Protein AF-A0A3M3KWX8-F1 (afdb_monomer)

Mean predicted aligned error: 7.4 Å

Organism: Pseudomonas cannabina (NCBI:txid86840)

Foldseek 3Di:
DVLLVVLVVQQVVLPPPPCNVVSVVVSVVSNVVVVVVVDDDPDCPPDQCLVVLLVVQLVVQLVCLVPPVPDDPVVSNVVSVVVSVVRSRVCCVPPVVVVVVVVVVVVVVVVVPDDD

Radius of gyration: 20.76 Å; Cα contacts (8 Å, |Δi|>4): 81; chains: 1; bounding box: 44×37×61 Å

Structure (mmCIF, N/CA/C/O backbone):
data_AF-A0A3M3KWX8-F1
#
_entry.id   AF-A0A3M3KWX8-F1
#
loop_
_atom_site.group_PDB
_atom_site.id
_atom_site.type_symbol
_atom_site.label_atom_id
_atom_site.label_alt_id
_atom_site.label_comp_id
_atom_site.label_asym_id
_atom_site.label_entity_id
_atom_site.label_seq_id
_atom_site.pdbx_PDB_ins_code
_atom_site.Cartn_x
_atom_site.Cartn_y
_atom_site.Cartn_z
_atom_site.occupancy
_atom_site.B_iso_or_equiv
_atom_site.auth_seq_id
_atom_site.auth_comp_id
_atom_site.auth_asym_id
_atom_site.auth_atom_id
_atom_site.pdbx_PDB_model_num
ATOM 1 N N . MET A 1 1 ? 11.909 19.143 4.201 1.00 83.62 1 MET A N 1
ATOM 2 C CA . MET A 1 1 ? 12.439 19.752 2.955 1.00 83.62 1 MET A CA 1
ATOM 3 C C . MET A 1 1 ? 13.893 19.368 2.687 1.00 83.62 1 MET A C 1
ATOM 5 O O . MET A 1 1 ? 14.129 18.788 1.639 1.00 83.62 1 MET A O 1
ATOM 9 N N . LEU A 1 2 ? 14.840 19.576 3.618 1.00 91.38 2 LEU A N 1
ATOM 10 C CA . LEU A 1 2 ? 16.248 19.149 3.458 1.00 91.38 2 LEU A CA 1
ATOM 11 C C . LEU A 1 2 ? 16.400 17.658 3.100 1.00 91.38 2 LEU A C 1
ATOM 13 O O . LEU A 1 2 ? 17.046 17.327 2.115 1.00 91.38 2 LEU A O 1
ATOM 17 N N . VAL A 1 3 ? 15.727 16.773 3.842 1.00 90.31 3 VAL A N 1
ATOM 18 C CA . VAL A 1 3 ? 15.717 15.320 3.573 1.00 90.31 3 VAL A CA 1
ATOM 19 C C . VAL A 1 3 ? 15.166 14.999 2.179 1.00 90.31 3 VAL A C 1
ATOM 21 O O . VAL A 1 3 ? 15.666 14.101 1.516 1.00 90.31 3 VAL A O 1
ATOM 24 N N . GLY A 1 4 ? 14.191 15.777 1.697 1.00 91.75 4 GLY A N 1
ATOM 25 C CA . GLY A 1 4 ? 13.643 15.628 0.347 1.00 91.75 4 GLY A CA 1
ATOM 26 C C . GLY A 1 4 ? 14.678 15.972 -0.723 1.00 91.75 4 GLY A C 1
ATOM 27 O O . GLY A 1 4 ? 14.892 15.192 -1.645 1.00 91.75 4 GLY A O 1
ATOM 28 N N . MET A 1 5 ? 15.390 17.089 -0.557 1.00 93.31 5 MET A N 1
ATOM 29 C CA . MET A 1 5 ? 16.474 17.480 -1.468 1.00 93.31 5 MET A CA 1
ATOM 30 C C . MET A 1 5 ? 17.615 16.455 -1.473 1.00 93.31 5 MET A C 1
ATOM 32 O O . MET A 1 5 ? 18.092 16.086 -2.541 1.00 93.31 5 MET A O 1
ATOM 36 N N . LEU A 1 6 ? 18.000 15.938 -0.301 1.00 95.00 6 LEU A N 1
ATOM 37 C CA . LEU A 1 6 ? 19.007 14.878 -0.181 1.00 95.00 6 LEU A CA 1
ATOM 38 C C . LEU A 1 6 ? 18.550 13.573 -0.839 1.00 95.00 6 LEU A C 1
ATOM 40 O O . LEU A 1 6 ? 19.335 12.930 -1.528 1.00 95.00 6 LEU A O 1
ATOM 44 N N . SER A 1 7 ? 17.279 13.201 -0.675 1.00 94.38 7 SER A N 1
ATOM 45 C CA . SER A 1 7 ? 16.719 12.010 -1.315 1.00 94.38 7 SER A CA 1
ATOM 46 C C . SER A 1 7 ? 16.698 12.126 -2.842 1.00 94.38 7 SER A C 1
ATOM 48 O O . SER A 1 7 ? 17.067 11.179 -3.530 1.00 94.38 7 SER A O 1
ATOM 50 N N . LEU A 1 8 ? 16.365 13.306 -3.380 1.00 95.44 8 LEU A N 1
ATOM 51 C CA . LEU A 1 8 ? 16.390 13.569 -4.818 1.00 95.44 8 LEU A CA 1
ATOM 52 C C . LEU A 1 8 ? 17.822 13.563 -5.365 1.00 95.44 8 LEU A C 1
ATOM 54 O O . LEU A 1 8 ? 18.080 12.949 -6.396 1.00 95.44 8 LEU A O 1
ATOM 58 N N . ALA A 1 9 ? 18.760 14.191 -4.651 1.00 95.25 9 ALA A N 1
ATOM 59 C CA . ALA A 1 9 ? 20.176 14.163 -5.000 1.00 95.25 9 ALA A CA 1
ATOM 60 C C . ALA A 1 9 ? 20.731 12.731 -5.007 1.00 95.25 9 ALA A C 1
ATOM 62 O O . ALA A 1 9 ? 21.461 12.376 -5.925 1.00 95.25 9 ALA A O 1
ATOM 63 N N . LEU A 1 10 ? 20.340 11.892 -4.040 1.00 95.06 10 LEU A N 1
ATOM 64 C CA . LEU A 1 10 ? 20.734 10.483 -3.981 1.00 95.06 10 LEU A CA 1
ATOM 65 C C . LEU A 1 10 ? 20.220 9.691 -5.192 1.00 95.06 10 LEU A C 1
ATOM 67 O O . LEU A 1 10 ? 20.983 8.932 -5.785 1.00 95.06 10 LEU A O 1
ATOM 71 N N . ILE A 1 11 ? 18.958 9.896 -5.592 1.00 96.25 11 ILE A N 1
ATOM 72 C CA . ILE A 1 11 ? 18.388 9.259 -6.790 1.00 96.25 11 ILE A CA 1
ATOM 73 C C . ILE A 1 11 ? 19.186 9.677 -8.027 1.00 96.25 11 ILE A C 1
ATOM 75 O O . ILE A 1 11 ? 19.668 8.814 -8.757 1.00 96.25 11 ILE A O 1
ATOM 79 N N . LEU A 1 12 ? 19.366 10.984 -8.237 1.00 96.69 12 LEU A N 1
ATOM 80 C CA . LEU A 1 12 ? 20.042 11.517 -9.421 1.00 96.69 12 LEU A CA 1
ATOM 81 C C . LEU A 1 12 ? 21.517 11.102 -9.488 1.00 96.69 12 LEU A C 1
ATOM 83 O O . LEU A 1 12 ? 21.983 10.703 -10.549 1.00 96.69 12 LEU A O 1
ATOM 87 N N . ALA A 1 13 ? 22.233 11.136 -8.362 1.00 95.19 13 ALA A N 1
ATOM 88 C CA . ALA A 1 13 ? 23.634 10.727 -8.285 1.00 95.19 13 ALA A CA 1
ATOM 89 C C . ALA A 1 13 ? 23.830 9.215 -8.479 1.00 95.19 13 ALA A C 1
ATOM 91 O O . ALA A 1 13 ? 24.911 8.785 -8.866 1.00 95.19 13 ALA A O 1
ATOM 92 N N . SER A 1 14 ? 22.799 8.404 -8.219 1.00 96.19 14 SER A N 1
ATOM 93 C CA . SER A 1 14 ? 22.864 6.955 -8.430 1.00 96.19 14 SER A CA 1
ATOM 94 C C . SER A 1 14 ? 22.694 6.532 -9.894 1.00 96.19 14 SER A C 1
ATOM 96 O O . SER A 1 14 ? 23.022 5.394 -10.239 1.00 96.19 14 SER A O 1
ATOM 98 N N . LEU A 1 15 ? 22.198 7.421 -10.763 1.00 94.94 15 LEU A N 1
ATOM 99 C CA . LEU A 1 15 ? 21.976 7.119 -12.177 1.00 94.94 15 LEU A CA 1
ATOM 100 C C . LEU A 1 15 ? 23.302 6.792 -12.877 1.00 94.94 15 LEU A C 1
ATOM 102 O O . LEU A 1 15 ? 24.286 7.511 -12.740 1.00 94.94 15 LEU A O 1
ATOM 106 N N . GLY A 1 16 ? 23.321 5.697 -13.639 1.00 93.19 16 GLY A N 1
ATOM 107 C CA . GLY A 1 16 ? 24.521 5.228 -14.343 1.00 93.19 16 GLY A CA 1
AT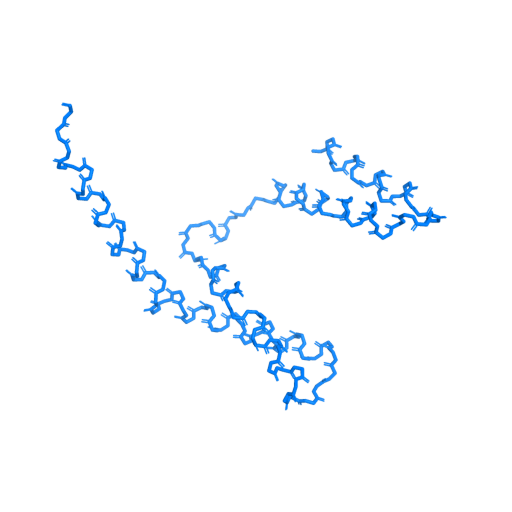OM 108 C C . GLY A 1 16 ? 25.520 4.456 -13.474 1.00 93.19 16 GLY A C 1
ATOM 109 O O . GLY A 1 16 ? 26.566 4.058 -13.976 1.00 93.19 16 GLY A O 1
ATOM 110 N N . THR A 1 17 ? 25.207 4.211 -12.197 1.00 95.06 17 THR A N 1
ATOM 111 C CA . THR A 1 17 ? 26.018 3.364 -11.309 1.00 95.06 17 THR A CA 1
ATOM 112 C C . THR A 1 17 ? 25.452 1.944 -11.220 1.00 95.06 17 THR A C 1
ATOM 114 O O . THR A 1 17 ? 24.247 1.736 -11.363 1.00 95.06 17 THR A O 1
ATOM 117 N N . GLU A 1 18 ? 26.295 0.959 -10.901 1.00 95.19 18 GLU A N 1
ATOM 118 C CA . GLU A 1 18 ? 25.856 -0.426 -10.634 1.00 95.19 18 GLU A CA 1
ATOM 119 C C . GLU A 1 18 ? 24.920 -0.521 -9.414 1.00 95.19 18 GLU A C 1
ATOM 121 O O . GLU A 1 18 ? 24.092 -1.424 -9.307 1.00 95.19 18 GLU A O 1
ATOM 126 N N . TRP A 1 19 ? 25.000 0.460 -8.512 1.00 94.25 19 TRP A N 1
ATOM 127 C CA . TRP A 1 19 ? 24.221 0.531 -7.275 1.00 94.25 19 TRP A CA 1
ATOM 128 C C . TRP A 1 19 ? 22.877 1.244 -7.428 1.00 94.25 19 TRP A C 1
ATOM 130 O O . TRP A 1 19 ? 22.186 1.453 -6.426 1.00 94.25 19 TRP A O 1
ATOM 140 N N . VAL A 1 20 ? 22.481 1.605 -8.656 1.00 94.69 20 VAL A N 1
ATOM 141 C CA . VAL A 1 20 ? 21.269 2.393 -8.918 1.00 94.69 20 VAL A CA 1
ATOM 142 C C . VAL A 1 20 ? 20.032 1.778 -8.269 1.00 94.69 20 VAL A C 1
ATOM 144 O O . VAL A 1 20 ? 19.272 2.489 -7.625 1.00 94.69 20 VAL A O 1
ATOM 147 N N . MET A 1 21 ? 19.859 0.453 -8.333 1.00 94.44 21 MET A N 1
ATOM 148 C CA . MET A 1 21 ? 18.691 -0.206 -7.738 1.00 94.44 21 MET A CA 1
ATOM 149 C C . MET A 1 21 ? 18.614 0.001 -6.226 1.00 94.44 21 MET A C 1
ATOM 151 O O . MET A 1 21 ? 17.534 0.252 -5.699 1.00 94.44 21 MET A O 1
ATOM 155 N N . VAL A 1 22 ? 19.742 -0.075 -5.522 1.00 95.00 22 VAL A N 1
ATOM 156 C CA . VAL A 1 22 ? 19.780 0.061 -4.061 1.00 95.00 22 VAL A CA 1
ATOM 157 C C . VAL A 1 22 ? 19.621 1.527 -3.666 1.00 95.00 22 VAL A C 1
ATOM 159 O O . VAL A 1 22 ? 18.726 1.872 -2.893 1.00 95.00 22 VAL A O 1
ATOM 162 N N . LEU A 1 23 ? 20.453 2.404 -4.229 1.00 94.88 23 LEU A N 1
ATOM 163 C CA . LEU A 1 23 ? 20.504 3.817 -3.851 1.00 94.88 23 LEU A CA 1
ATOM 164 C C . LEU A 1 23 ? 19.243 4.573 -4.280 1.00 94.88 23 LEU A C 1
ATOM 166 O O . LEU A 1 23 ? 18.699 5.342 -3.484 1.00 94.88 23 LEU A O 1
ATOM 170 N N . ALA A 1 24 ? 18.724 4.309 -5.483 1.00 94.25 24 ALA A N 1
ATOM 171 C CA . ALA A 1 24 ? 17.468 4.901 -5.925 1.00 94.25 24 ALA A CA 1
ATOM 172 C C . ALA A 1 24 ? 16.287 4.388 -5.094 1.00 94.25 24 ALA A C 1
ATOM 174 O O . ALA A 1 24 ? 15.423 5.186 -4.753 1.00 94.25 24 ALA A O 1
ATOM 175 N N . SER A 1 25 ? 16.253 3.111 -4.688 1.00 94.06 25 SER A N 1
ATOM 176 C CA . SER A 1 25 ? 15.172 2.597 -3.826 1.00 94.06 25 SER A CA 1
ATOM 177 C C . SER A 1 25 ? 15.159 3.263 -2.449 1.00 94.06 25 SER A C 1
ATOM 179 O O . SER A 1 25 ? 14.095 3.647 -1.955 1.00 94.06 25 SER A O 1
ATOM 181 N N . VAL A 1 26 ? 16.334 3.460 -1.840 1.00 95.81 26 VAL A N 1
ATOM 182 C CA . VAL A 1 26 ? 16.461 4.200 -0.573 1.00 95.81 26 VAL A CA 1
ATOM 183 C C . VAL A 1 26 ? 16.030 5.655 -0.763 1.00 95.81 26 VAL A C 1
ATOM 185 O O . VAL A 1 26 ? 15.226 6.169 0.015 1.00 95.81 26 VAL A O 1
ATOM 188 N N . GLY A 1 27 ? 16.510 6.305 -1.826 1.00 95.62 27 GLY A N 1
ATOM 189 C CA . GLY A 1 27 ? 16.144 7.678 -2.163 1.00 95.62 27 GLY A CA 1
ATOM 190 C C . GLY A 1 27 ? 14.641 7.848 -2.385 1.00 95.62 27 GLY A C 1
ATOM 191 O O . GLY A 1 27 ? 14.030 8.724 -1.782 1.00 95.62 27 GLY A O 1
ATOM 192 N N . VAL A 1 28 ? 14.012 6.970 -3.168 1.00 95.62 28 VAL A N 1
ATOM 193 C CA . VAL A 1 28 ? 12.562 6.980 -3.414 1.00 95.62 28 VAL A CA 1
ATOM 194 C C . VAL A 1 28 ? 11.788 6.765 -2.117 1.00 95.62 28 VAL A C 1
ATOM 196 O O . VAL A 1 28 ? 10.834 7.493 -1.863 1.00 95.62 28 VAL A O 1
ATOM 199 N N . SER A 1 29 ? 12.218 5.841 -1.256 1.00 94.56 29 SER A N 1
ATOM 200 C CA . SER A 1 29 ? 11.567 5.601 0.041 1.00 94.56 29 SER A CA 1
ATOM 201 C C . SER A 1 29 ? 11.568 6.858 0.918 1.00 94.56 29 SER A C 1
ATOM 203 O O . SER A 1 29 ? 10.530 7.254 1.451 1.00 94.56 29 SER A O 1
ATOM 205 N N . LEU A 1 30 ? 12.716 7.536 1.024 1.00 94.88 30 LEU A N 1
ATOM 206 C CA . LEU A 1 30 ? 12.839 8.790 1.775 1.00 94.88 30 LEU A CA 1
ATOM 207 C C . LEU A 1 30 ? 12.027 9.921 1.139 1.00 94.88 30 LEU A C 1
ATOM 209 O O . LEU A 1 30 ? 11.377 10.687 1.853 1.00 94.88 30 LEU A O 1
ATOM 213 N N . LEU A 1 31 ? 12.029 10.010 -0.191 1.00 95.06 31 LEU A N 1
ATOM 214 C CA . LEU A 1 31 ? 11.260 11.009 -0.921 1.00 95.06 31 LEU A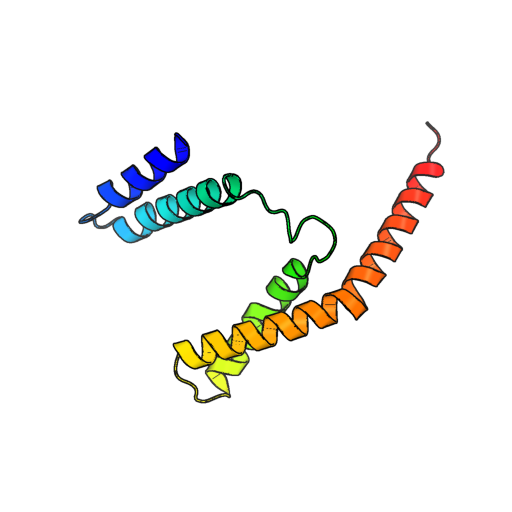 CA 1
ATOM 215 C C . LEU A 1 31 ? 9.761 10.833 -0.665 1.00 95.06 31 LEU A C 1
ATOM 217 O O . LEU A 1 31 ? 9.085 11.806 -0.340 1.00 95.06 31 LEU A O 1
ATOM 221 N N . VAL A 1 32 ? 9.254 9.598 -0.732 1.00 93.75 32 VAL A N 1
ATOM 222 C CA . VAL A 1 32 ? 7.851 9.266 -0.443 1.00 93.75 32 VAL A CA 1
ATOM 223 C C . VAL A 1 32 ? 7.475 9.651 0.990 1.00 93.75 32 VAL A C 1
ATOM 225 O O . VAL A 1 32 ? 6.427 10.261 1.189 1.00 93.75 32 VAL A O 1
ATOM 228 N N . LEU A 1 33 ? 8.331 9.384 1.983 1.00 91.25 33 LEU A N 1
ATOM 229 C CA . LEU A 1 33 ? 8.092 9.803 3.372 1.00 91.25 33 LEU A CA 1
ATOM 230 C C . LEU A 1 33 ? 8.032 11.330 3.522 1.00 91.25 33 LEU A C 1
ATOM 232 O O . LEU A 1 33 ? 7.162 11.866 4.213 1.00 91.25 33 LEU A O 1
ATOM 236 N N . VAL A 1 34 ? 8.936 12.056 2.859 1.00 92.56 34 VAL A N 1
ATOM 237 C CA . VAL A 1 34 ? 8.937 13.525 2.892 1.00 92.56 34 VAL A CA 1
ATOM 238 C C . VAL A 1 34 ? 7.691 14.078 2.210 1.00 92.56 34 VAL A C 1
ATOM 240 O O . VAL A 1 34 ? 7.043 14.953 2.773 1.00 92.56 34 VAL A O 1
ATOM 243 N N . VAL A 1 35 ? 7.310 13.550 1.047 1.00 90.69 35 VAL A N 1
ATOM 244 C CA . VAL A 1 35 ? 6.058 13.926 0.378 1.00 90.69 35 VAL A CA 1
ATOM 245 C C . VAL A 1 35 ? 4.865 13.643 1.291 1.00 90.69 35 VAL A C 1
ATOM 247 O O . VAL A 1 35 ? 4.041 14.527 1.496 1.00 90.69 35 VAL A O 1
ATOM 250 N N . GLY A 1 36 ? 4.815 12.470 1.922 1.00 86.88 36 GLY A N 1
ATOM 251 C CA . GLY A 1 36 ? 3.748 12.090 2.847 1.00 86.88 36 GLY A CA 1
ATOM 252 C C . GLY A 1 36 ? 3.595 13.042 4.037 1.00 86.88 36 GLY A C 1
ATOM 253 O O . GLY A 1 36 ? 2.476 13.384 4.400 1.00 86.88 36 GLY A O 1
ATOM 254 N N . THR A 1 37 ? 4.697 13.535 4.608 1.00 86.06 37 THR A N 1
ATOM 255 C CA . THR A 1 37 ? 4.650 14.500 5.731 1.00 86.06 37 THR A CA 1
ATOM 256 C C . THR A 1 37 ? 4.284 15.924 5.311 1.00 86.06 37 THR A C 1
ATOM 258 O O . THR A 1 37 ? 3.862 16.718 6.151 1.00 86.06 37 THR A O 1
ATOM 261 N N . LEU A 1 38 ? 4.415 16.258 4.024 1.00 87.00 38 LEU A N 1
ATOM 262 C CA . LEU A 1 38 ? 3.944 17.527 3.463 1.00 87.00 38 LEU A CA 1
ATOM 263 C C . LEU A 1 38 ? 2.437 17.507 3.168 1.00 87.00 38 LEU A C 1
ATOM 265 O O . LEU A 1 38 ? 1.807 18.566 3.121 1.00 87.00 38 LEU A O 1
ATOM 269 N N . LEU A 1 39 ? 1.850 16.323 2.979 1.00 82.31 39 LEU A N 1
ATOM 270 C CA . LEU A 1 39 ? 0.418 16.169 2.760 1.00 82.31 39 LEU A CA 1
ATOM 271 C C . LEU A 1 39 ? -0.326 16.279 4.095 1.00 82.31 39 LEU A C 1
ATOM 273 O O . LEU A 1 39 ? -0.175 15.464 5.002 1.00 82.31 39 LEU A O 1
ATOM 277 N N . ASN A 1 40 ? -1.168 17.304 4.218 1.00 72.94 40 ASN A N 1
ATOM 278 C CA . ASN A 1 40 ? -2.049 17.445 5.369 1.00 72.94 40 ASN A CA 1
ATOM 279 C C . ASN A 1 40 ? -3.305 16.599 5.151 1.00 72.94 40 ASN A C 1
ATOM 281 O O . ASN A 1 40 ? -4.250 17.036 4.491 1.00 72.94 40 ASN A O 1
ATOM 285 N N . ASP A 1 41 ? -3.316 15.390 5.704 1.00 68.81 41 ASP A N 1
ATOM 286 C CA . ASP A 1 41 ? -4.454 14.492 5.560 1.00 68.81 41 ASP A CA 1
ATOM 287 C C . ASP A 1 41 ? -5.632 14.946 6.436 1.00 68.81 41 ASP A C 1
ATOM 289 O O . ASP A 1 41 ? -5.659 14.776 7.661 1.00 68.81 41 ASP A O 1
ATOM 293 N N . ARG A 1 42 ? -6.605 15.595 5.790 1.00 62.31 42 ARG A N 1
ATOM 294 C CA . ARG A 1 42 ? -7.851 16.061 6.415 1.00 62.31 42 ARG A CA 1
ATOM 295 C C . ARG A 1 42 ? -8.994 15.054 6.289 1.00 62.31 42 ARG A C 1
ATOM 297 O O . ARG A 1 42 ? -9.998 15.225 6.973 1.00 62.31 42 ARG A O 1
ATOM 304 N N . ILE A 1 43 ? -8.861 14.045 5.426 1.00 58.50 43 ILE A N 1
ATOM 305 C CA . ILE A 1 43 ? -9.967 13.165 5.021 1.00 58.50 43 ILE A CA 1
ATOM 306 C C . ILE A 1 43 ? -9.928 11.858 5.816 1.00 58.50 43 ILE A C 1
ATOM 308 O O . ILE A 1 43 ? -10.959 11.412 6.314 1.00 58.50 43 ILE A O 1
ATOM 312 N N . ILE A 1 44 ? -8.743 11.268 5.992 1.00 60.19 44 ILE A N 1
ATOM 313 C CA . ILE A 1 44 ? -8.586 9.940 6.611 1.00 60.19 44 ILE A CA 1
ATOM 314 C C . ILE A 1 44 ? -8.400 10.036 8.132 1.00 60.19 44 ILE A C 1
ATOM 316 O O . ILE A 1 44 ? -8.547 9.046 8.850 1.00 60.19 44 ILE A O 1
ATOM 320 N N . LYS A 1 45 ? -8.150 11.239 8.667 1.00 58.94 45 LYS A N 1
ATOM 321 C CA . LYS A 1 45 ? -7.861 11.452 10.090 1.00 58.94 45 LYS A CA 1
ATOM 322 C C . LYS A 1 45 ? -8.949 10.854 11.006 1.00 58.94 45 LYS A C 1
ATOM 324 O O . LYS A 1 45 ? -10.016 11.425 11.227 1.00 58.94 45 LYS A O 1
ATOM 329 N N . SER A 1 46 ? -8.612 9.702 11.590 1.00 58.84 46 SER A N 1
ATOM 330 C CA . SER A 1 46 ? -9.218 9.038 12.754 1.00 58.84 46 SER A CA 1
ATOM 331 C C . SER A 1 46 ? -10.605 8.385 12.622 1.00 58.84 46 SER A C 1
ATOM 333 O O . SER A 1 46 ? -11.016 7.719 13.574 1.00 58.84 46 SER A O 1
ATOM 335 N N . ARG A 1 47 ? -11.363 8.545 11.528 1.00 61.62 47 ARG A N 1
ATOM 336 C CA . ARG A 1 47 ? -12.740 7.990 11.459 1.00 61.62 47 ARG A CA 1
ATOM 337 C C . ARG A 1 47 ? -12.870 6.702 10.646 1.00 61.62 47 ARG A C 1
ATOM 339 O O . ARG A 1 47 ? -13.837 5.964 10.854 1.00 61.62 47 ARG A O 1
ATOM 346 N N . PHE A 1 48 ? -11.935 6.450 9.737 1.00 69.56 48 PHE A N 1
ATOM 347 C CA . PHE A 1 48 ? -12.041 5.374 8.760 1.00 69.56 48 PHE A CA 1
ATOM 348 C C . PHE A 1 48 ? -10.676 4.740 8.509 1.00 69.56 48 PHE A C 1
ATOM 350 O O . PHE A 1 48 ? -9.958 5.130 7.592 1.00 69.56 48 PHE A O 1
ATOM 357 N N . ASP A 1 49 ? -10.303 3.797 9.369 1.00 82.88 49 ASP A N 1
ATOM 358 C CA . ASP A 1 49 ? -8.991 3.161 9.315 1.00 82.88 49 ASP A CA 1
ATOM 359 C C . ASP A 1 49 ? -9.080 1.787 8.645 1.00 82.88 49 ASP A C 1
ATOM 361 O O . ASP A 1 49 ? -9.011 0.749 9.288 1.00 82.88 49 ASP A O 1
ATOM 365 N N . ILE A 1 50 ? -9.258 1.782 7.322 1.00 90.00 50 ILE A N 1
ATOM 366 C CA . ILE A 1 50 ? -9.227 0.542 6.528 1.00 90.00 50 ILE A CA 1
ATOM 367 C C . ILE A 1 50 ? -7.799 0.053 6.257 1.00 90.00 50 ILE A C 1
ATOM 369 O O . ILE A 1 50 ? -7.619 -0.934 5.546 1.00 90.00 50 ILE A O 1
ATOM 373 N N . SER A 1 51 ? -6.771 0.743 6.766 1.00 88.81 51 SER A N 1
ATOM 374 C CA . SER A 1 51 ? -5.372 0.434 6.449 1.00 88.81 51 SER A CA 1
ATOM 375 C C . SER A 1 51 ? -4.985 -0.974 6.904 1.00 88.81 51 SER A C 1
ATOM 377 O O . SER A 1 51 ? -4.275 -1.683 6.187 1.00 88.81 51 SER A O 1
ATOM 379 N N . TYR A 1 52 ? -5.528 -1.412 8.042 1.00 90.31 52 TYR A N 1
ATOM 380 C CA . TYR A 1 52 ? -5.325 -2.758 8.559 1.00 90.31 52 TYR A CA 1
ATOM 381 C C . TYR A 1 52 ? -5.930 -3.819 7.632 1.00 90.31 52 TYR A C 1
ATOM 383 O O . TYR A 1 52 ? -5.233 -4.749 7.222 1.00 90.31 52 TYR A O 1
ATOM 391 N N . GLY A 1 53 ? -7.188 -3.648 7.218 1.00 93.94 53 GLY A N 1
ATOM 392 C CA . GLY A 1 53 ? -7.817 -4.528 6.234 1.00 93.94 53 GLY A CA 1
ATOM 393 C C . GLY A 1 53 ? -7.066 -4.551 4.897 1.00 93.94 53 GLY A C 1
ATOM 394 O O . GLY A 1 53 ? -6.839 -5.621 4.337 1.00 93.94 53 GLY A O 1
ATOM 395 N N . MET A 1 54 ? -6.613 -3.392 4.405 1.00 95.00 54 MET A N 1
ATOM 396 C CA . MET A 1 54 ? -5.815 -3.307 3.174 1.00 95.00 54 MET A CA 1
ATOM 397 C C . MET A 1 54 ? -4.532 -4.138 3.294 1.00 95.00 54 MET A C 1
ATOM 399 O O . MET A 1 54 ? -4.222 -4.910 2.390 1.00 95.00 54 MET A O 1
ATOM 403 N N . TYR A 1 55 ? -3.817 -4.027 4.419 1.00 93.44 55 TYR A N 1
ATOM 404 C CA . 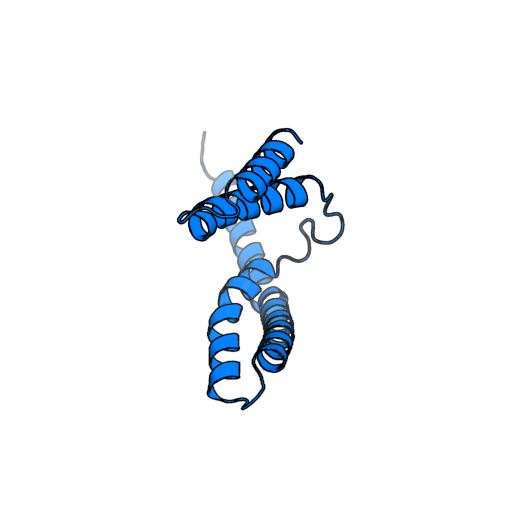TYR A 1 55 ? -2.616 -4.817 4.697 1.00 93.44 55 TYR A CA 1
ATOM 405 C C . TYR A 1 55 ? -2.901 -6.326 4.696 1.00 93.44 55 TYR A C 1
ATOM 407 O O . TYR A 1 55 ? -2.145 -7.097 4.106 1.00 93.44 55 TYR A O 1
ATOM 415 N N . LEU A 1 56 ? -4.009 -6.742 5.312 1.00 95.56 56 LEU A N 1
ATOM 416 C CA . LEU A 1 56 ? -4.357 -8.152 5.463 1.00 95.56 56 LEU A CA 1
ATOM 417 C C . LEU A 1 56 ? -4.798 -8.797 4.138 1.00 95.56 56 LEU A C 1
ATOM 419 O O . LEU A 1 56 ? -4.416 -9.930 3.845 1.00 95.56 56 LEU A O 1
ATOM 423 N N . TYR A 1 57 ? -5.577 -8.081 3.321 1.00 97.38 57 TYR A N 1
ATOM 424 C CA . TYR A 1 57 ? -6.164 -8.638 2.098 1.00 97.38 57 TYR A CA 1
ATOM 425 C C . TYR A 1 57 ? -5.340 -8.397 0.826 1.00 97.38 57 TYR A C 1
ATOM 427 O O . TYR A 1 57 ? -5.523 -9.140 -0.137 1.00 97.38 57 TYR A O 1
ATOM 435 N N . ALA A 1 58 ? -4.428 -7.417 0.788 1.00 97.00 58 ALA A N 1
ATOM 436 C CA . ALA A 1 58 ? -3.718 -7.049 -0.443 1.00 97.00 58 ALA A CA 1
ATOM 437 C C . ALA A 1 58 ? -2.983 -8.224 -1.105 1.00 97.00 58 ALA A C 1
ATOM 439 O O . ALA A 1 58 ? -3.193 -8.501 -2.286 1.00 97.00 58 ALA A O 1
ATOM 440 N N . PHE A 1 59 ? -2.147 -8.937 -0.346 1.00 96.62 59 PHE A N 1
ATOM 441 C CA . PHE A 1 59 ? -1.377 -10.062 -0.875 1.00 96.62 59 PHE A CA 1
ATOM 442 C C . PHE A 1 59 ? -2.255 -11.234 -1.350 1.00 96.62 59 PHE A C 1
ATOM 444 O O . PHE A 1 59 ? -2.127 -11.615 -2.515 1.00 96.62 59 PHE A O 1
ATOM 451 N N . PRO A 1 60 ? -3.158 -11.809 -0.526 1.00 97.38 60 PRO A N 1
ATOM 452 C CA . PRO A 1 60 ? -3.955 -12.954 -0.962 1.00 97.38 60 PRO A CA 1
ATOM 453 C C . PRO A 1 60 ? -4.882 -12.614 -2.133 1.00 97.38 60 PRO A C 1
ATOM 455 O O . PRO A 1 60 ? -5.005 -13.418 -3.053 1.00 97.38 60 PRO A O 1
ATOM 458 N N . VAL A 1 61 ? -5.486 -11.420 -2.160 1.00 97.75 61 VAL A N 1
ATOM 459 C CA . VAL A 1 61 ? -6.334 -11.002 -3.288 1.00 97.75 61 VAL A CA 1
ATOM 460 C C . VAL A 1 61 ? -5.515 -10.879 -4.569 1.00 97.75 61 VAL A C 1
ATOM 462 O O . VAL A 1 61 ? -5.928 -11.410 -5.599 1.00 97.75 61 VAL A O 1
ATOM 465 N N . GLN A 1 62 ? -4.337 -10.248 -4.513 1.00 97.56 62 GLN A N 1
ATOM 466 C CA . GLN A 1 62 ? -3.471 -10.132 -5.686 1.00 97.56 62 GLN A CA 1
ATOM 467 C C . GLN A 1 62 ? -3.020 -11.510 -6.192 1.00 97.56 62 GLN A C 1
ATOM 469 O O . GLN A 1 62 ? -3.008 -11.740 -7.400 1.00 97.56 62 GLN A O 1
ATOM 474 N N . GLN A 1 63 ? -2.695 -12.447 -5.295 1.00 96.62 63 GLN A N 1
ATOM 475 C CA . GLN A 1 63 ? -2.353 -13.821 -5.678 1.00 96.62 63 GLN A CA 1
ATOM 476 C C . GLN A 1 63 ? -3.524 -14.526 -6.367 1.00 96.62 63 GLN A C 1
ATOM 478 O O . GLN A 1 63 ? -3.334 -15.141 -7.414 1.00 96.62 63 GLN A O 1
ATOM 483 N N . LEU A 1 64 ? -4.743 -14.400 -5.838 1.00 97.00 64 LEU A N 1
ATOM 484 C CA . LEU A 1 64 ? -5.934 -14.961 -6.479 1.00 97.00 64 LEU A CA 1
ATOM 485 C C . LEU A 1 64 ? -6.172 -14.349 -7.863 1.00 97.00 64 LEU A C 1
ATOM 487 O O . LEU A 1 64 ? -6.441 -15.080 -8.813 1.00 97.00 64 LEU A O 1
ATOM 491 N N . MET A 1 65 ? -6.015 -13.031 -8.011 1.00 96.31 65 MET A N 1
ATOM 492 C CA . MET A 1 65 ? -6.184 -12.369 -9.306 1.00 96.31 65 MET A CA 1
ATOM 493 C C . MET A 1 65 ? -5.140 -12.832 -10.322 1.00 96.31 65 MET A C 1
ATOM 495 O O . MET A 1 65 ? -5.507 -13.160 -11.447 1.00 96.31 65 MET A O 1
ATOM 499 N N . ILE A 1 66 ? -3.865 -12.928 -9.939 1.00 95.44 66 ILE A N 1
ATOM 500 C CA . ILE A 1 66 ? -2.801 -13.393 -10.842 1.00 95.44 66 ILE A CA 1
ATOM 501 C C . ILE A 1 66 ? -3.034 -14.846 -11.280 1.00 95.44 66 ILE A C 1
ATOM 503 O O . ILE A 1 66 ? -2.831 -15.162 -12.448 1.00 95.44 66 ILE A O 1
ATOM 507 N N . ASN A 1 67 ? -3.478 -15.719 -10.372 1.00 95.88 67 ASN A N 1
ATOM 508 C CA . ASN A 1 67 ? -3.592 -17.150 -10.662 1.00 95.88 67 ASN A CA 1
ATOM 509 C C . ASN A 1 67 ? -4.920 -17.552 -11.324 1.00 95.88 67 ASN A C 1
ATOM 511 O O . ASN A 1 67 ? -4.949 -18.546 -12.044 1.00 95.88 67 ASN A O 1
ATOM 515 N N . LEU A 1 68 ? -6.016 -16.822 -11.083 1.00 95.62 68 LEU A N 1
ATOM 516 C CA . LEU A 1 68 ? -7.363 -17.270 -11.468 1.00 95.62 68 LEU A CA 1
ATOM 517 C C . LEU A 1 68 ? -8.065 -16.375 -12.496 1.00 95.62 68 LEU A C 1
ATOM 519 O O . LEU A 1 68 ? -8.971 -16.849 -13.174 1.00 95.62 68 LEU A O 1
ATOM 523 N N . SER A 1 69 ? -7.699 -15.094 -12.619 1.00 91.75 69 SER A N 1
ATOM 524 C CA . SER A 1 69 ? -8.484 -14.155 -13.441 1.00 91.75 69 SER A CA 1
ATOM 525 C C . SER A 1 69 ? -8.153 -14.190 -14.937 1.00 91.75 69 SER A C 1
ATOM 527 O O . SER A 1 69 ? -8.970 -13.761 -15.748 1.00 91.75 69 SER A O 1
ATOM 529 N N . GLY A 1 70 ? -6.949 -14.639 -15.311 1.00 92.75 70 GLY A N 1
ATOM 530 C CA . GLY A 1 70 ? -6.443 -14.539 -16.687 1.00 92.75 70 GLY A CA 1
ATOM 531 C C . GLY A 1 70 ? -6.238 -13.099 -17.186 1.00 92.75 70 GLY A C 1
ATOM 532 O O . GLY A 1 70 ? -5.984 -12.889 -18.371 1.00 92.75 70 GLY A O 1
ATOM 533 N N . LEU A 1 71 ? -6.359 -12.098 -16.307 1.00 94.56 71 LEU A N 1
ATOM 534 C CA . LEU A 1 71 ? -6.178 -10.691 -16.647 1.00 94.56 71 LEU A CA 1
ATOM 535 C C . LEU A 1 71 ? -4.699 -10.363 -16.884 1.00 94.56 71 LEU A C 1
ATOM 537 O O . LEU A 1 71 ? -3.800 -10.938 -16.268 1.00 94.56 71 LEU A O 1
ATOM 541 N N . SER A 1 72 ? -4.449 -9.362 -17.732 1.00 95.81 72 SER A N 1
ATOM 542 C CA . SER A 1 72 ? -3.117 -8.765 -17.852 1.00 95.81 72 SER A CA 1
ATOM 543 C C . SER A 1 72 ? -2.664 -8.169 -16.514 1.00 95.81 72 SER A C 1
ATOM 545 O O . SER A 1 72 ? -3.483 -7.872 -15.643 1.00 95.81 72 SER A O 1
ATOM 547 N N . PHE A 1 73 ? -1.357 -7.952 -16.348 1.00 93.75 73 PHE A N 1
ATOM 548 C CA . PHE A 1 73 ? -0.779 -7.444 -15.098 1.00 93.75 73 PHE A CA 1
ATOM 549 C C . PHE A 1 73 ? -1.481 -6.181 -14.566 1.00 93.75 73 PHE A C 1
ATOM 551 O O . PHE A 1 73 ? -1.889 -6.133 -13.409 1.00 93.75 73 PHE A O 1
ATOM 558 N N . TYR A 1 74 ? -1.677 -5.167 -15.413 1.00 96.19 74 TYR A N 1
ATOM 559 C CA . TYR A 1 74 ? -2.310 -3.920 -14.978 1.00 96.19 74 TYR A CA 1
ATOM 560 C C . TYR A 1 74 ? -3.801 -4.093 -14.677 1.00 96.19 74 TYR A C 1
ATOM 562 O O . TYR A 1 74 ? -4.307 -3.506 -13.723 1.00 96.19 74 TYR A O 1
ATOM 570 N N . ALA A 1 75 ? -4.504 -4.926 -15.448 1.00 96.25 75 ALA A N 1
ATOM 571 C CA . ALA A 1 75 ? -5.914 -5.204 -15.201 1.00 96.25 75 ALA A CA 1
ATOM 572 C C . ALA A 1 75 ? -6.114 -5.990 -13.893 1.00 96.25 75 ALA A C 1
ATOM 574 O O . ALA A 1 75 ? -6.996 -5.645 -13.108 1.00 96.25 75 ALA A O 1
ATOM 575 N N . SER A 1 76 ? -5.265 -6.984 -13.610 1.00 96.56 76 SER A N 1
ATOM 576 C CA . SER A 1 76 ? 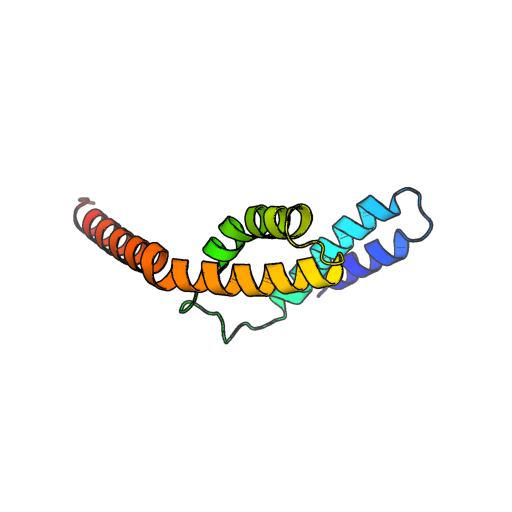-5.309 -7.743 -12.354 1.00 96.56 76 SER A CA 1
ATOM 577 C C . SER A 1 76 ? -4.934 -6.880 -11.148 1.00 96.56 76 SER A C 1
ATOM 579 O O . SER A 1 76 ? -5.560 -7.003 -10.096 1.00 96.56 76 SER A O 1
ATOM 581 N N . MET A 1 77 ? -3.976 -5.961 -11.297 1.00 96.12 77 MET A N 1
ATOM 582 C CA . MET A 1 77 ? -3.621 -4.985 -10.265 1.00 96.12 77 MET A CA 1
ATOM 583 C C . MET A 1 77 ? -4.798 -4.058 -9.935 1.00 96.12 77 MET A C 1
ATOM 585 O O . MET A 1 77 ? -5.158 -3.915 -8.768 1.00 96.12 77 MET A O 1
ATOM 589 N N . LEU A 1 78 ? -5.441 -3.461 -10.945 1.00 97.06 78 LEU A N 1
ATOM 590 C CA . LEU A 1 78 ? -6.593 -2.575 -10.735 1.00 97.06 78 LEU A CA 1
ATOM 591 C C . LEU A 1 78 ? -7.786 -3.318 -10.121 1.00 97.06 78 LEU A C 1
ATOM 593 O O . LEU A 1 78 ? -8.411 -2.812 -9.187 1.00 97.06 78 LEU A O 1
ATOM 597 N N . ALA A 1 79 ? -8.067 -4.534 -10.597 1.00 96.75 79 ALA A N 1
ATOM 598 C CA . ALA A 1 79 ? -9.104 -5.386 -10.026 1.00 96.75 79 ALA A CA 1
ATOM 599 C C . ALA A 1 79 ? -8.809 -5.726 -8.556 1.00 96.75 79 ALA A C 1
ATOM 601 O O . ALA A 1 79 ? -9.694 -5.619 -7.708 1.00 96.75 79 ALA A O 1
ATOM 602 N N . SER A 1 80 ? -7.556 -6.057 -8.231 1.00 97.31 80 SER A N 1
ATOM 603 C CA . SER A 1 80 ? -7.140 -6.347 -6.856 1.00 97.31 80 SER A CA 1
ATOM 604 C C . SER A 1 80 ? -7.315 -5.138 -5.950 1.00 97.31 80 SER A C 1
ATOM 606 O O . SER A 1 80 ? -7.890 -5.275 -4.877 1.00 97.31 80 SER A O 1
ATOM 608 N N . VAL A 1 81 ? -6.901 -3.944 -6.385 1.00 97.06 81 VAL A N 1
ATOM 609 C CA . VAL A 1 81 ? -7.095 -2.708 -5.609 1.00 97.06 81 VAL A CA 1
ATOM 610 C C . VAL A 1 81 ? -8.576 -2.492 -5.292 1.00 97.06 81 VAL A C 1
ATOM 612 O O . VAL A 1 81 ? -8.920 -2.245 -4.137 1.00 97.06 81 VAL A O 1
ATOM 615 N N . ALA A 1 82 ? -9.461 -2.645 -6.281 1.00 97.06 82 ALA A N 1
ATOM 616 C CA . ALA A 1 82 ? -10.899 -2.496 -6.072 1.00 97.06 82 ALA A CA 1
ATOM 617 C C . ALA A 1 82 ? -11.448 -3.519 -5.061 1.00 97.06 82 ALA A C 1
ATOM 619 O O . ALA A 1 82 ? -12.148 -3.147 -4.119 1.00 97.06 82 ALA A O 1
ATOM 620 N N . VAL A 1 83 ? -11.090 -4.798 -5.213 1.00 97.62 83 VAL A N 1
ATOM 621 C CA . VAL A 1 83 ? -11.542 -5.874 -4.316 1.00 97.62 83 VAL A CA 1
ATOM 622 C C . VAL A 1 83 ? -11.016 -5.674 -2.892 1.00 97.62 83 VAL A C 1
ATOM 624 O O . VAL A 1 83 ? -11.779 -5.800 -1.936 1.00 97.62 83 VAL A O 1
ATOM 627 N N . VAL A 1 84 ? -9.741 -5.316 -2.731 1.00 97.88 84 VAL A N 1
ATOM 628 C CA . VAL A 1 84 ? -9.121 -5.086 -1.418 1.00 97.88 84 VAL A CA 1
ATOM 629 C C . VAL A 1 84 ? -9.788 -3.912 -0.706 1.00 97.88 84 VAL A C 1
ATOM 631 O O . VAL A 1 84 ? -10.094 -4.042 0.474 1.00 97.88 84 VAL A O 1
ATOM 634 N N . ILE A 1 85 ? -10.092 -2.806 -1.399 1.00 95.75 85 ILE A N 1
ATOM 635 C CA . ILE A 1 85 ? -10.804 -1.664 -0.798 1.00 95.75 85 ILE A CA 1
ATOM 636 C C . ILE A 1 85 ? -12.178 -2.091 -0.272 1.00 95.75 85 ILE A C 1
ATOM 638 O O . ILE A 1 85 ? -12.553 -1.711 0.841 1.00 95.75 85 ILE A O 1
ATOM 642 N N . VAL A 1 86 ? -12.922 -2.899 -1.036 1.00 96.69 86 VAL A N 1
ATOM 643 C CA . VAL A 1 86 ? -14.230 -3.416 -0.607 1.00 96.69 86 VAL A CA 1
ATOM 644 C C . VAL A 1 86 ? -14.074 -4.305 0.626 1.00 96.69 86 VAL A C 1
ATOM 646 O O . VAL A 1 86 ? -14.719 -4.049 1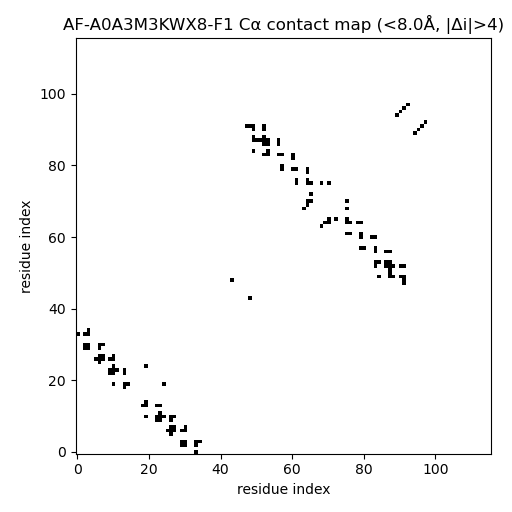.642 1.00 96.69 86 VAL A O 1
ATOM 649 N N . LEU A 1 87 ? -13.186 -5.301 0.586 1.00 97.12 87 LEU A N 1
ATOM 650 C CA . LEU A 1 87 ? -12.968 -6.224 1.705 1.00 97.12 87 LEU A CA 1
ATOM 651 C C . LEU A 1 87 ? -12.466 -5.510 2.964 1.00 97.12 87 LEU A C 1
ATOM 653 O O . LEU A 1 87 ? -12.978 -5.755 4.055 1.00 97.12 87 LEU A O 1
ATOM 657 N N . ALA A 1 88 ? -11.515 -4.588 2.820 1.00 95.50 88 ALA A N 1
ATOM 658 C CA . ALA A 1 88 ? -10.993 -3.788 3.920 1.00 95.50 88 ALA A CA 1
ATOM 659 C C . ALA A 1 88 ? -12.081 -2.895 4.532 1.00 95.50 88 ALA A C 1
ATOM 661 O O . ALA A 1 88 ? -12.196 -2.796 5.752 1.00 95.50 88 ALA A O 1
ATOM 662 N N . THR A 1 89 ? -12.944 -2.309 3.700 1.00 94.06 89 THR A N 1
ATOM 663 C CA . THR A 1 89 ? -14.083 -1.510 4.167 1.00 94.06 89 THR A CA 1
ATOM 664 C C . THR A 1 89 ? -15.093 -2.352 4.942 1.00 94.06 89 THR A C 1
ATOM 666 O O . THR A 1 89 ? -15.557 -1.928 6.003 1.00 94.06 89 THR A O 1
ATOM 669 N N . LEU A 1 90 ? -15.433 -3.544 4.449 1.00 95.00 90 LEU A N 1
ATOM 670 C CA . LEU A 1 90 ? -16.336 -4.462 5.149 1.00 95.00 90 LEU A CA 1
ATOM 671 C C . LEU A 1 90 ? -15.725 -4.942 6.475 1.00 95.00 90 LEU A C 1
ATOM 673 O O . LEU A 1 90 ? -16.400 -4.924 7.505 1.00 95.00 90 LEU A O 1
ATOM 677 N N . SER A 1 91 ? -14.432 -5.277 6.469 1.00 95.00 91 SER A N 1
ATOM 678 C CA . SER A 1 91 ? -13.658 -5.642 7.662 1.00 95.00 91 SER A CA 1
ATOM 679 C C . SER A 1 91 ? -13.678 -4.536 8.713 1.00 95.00 91 SER A C 1
ATOM 681 O O . SER A 1 91 ? -13.975 -4.799 9.880 1.00 95.00 91 SER A O 1
ATOM 683 N N . TRP A 1 92 ? -13.475 -3.281 8.304 1.00 93.31 92 TRP A N 1
ATOM 684 C CA . TRP A 1 92 ? -13.546 -2.140 9.211 1.00 93.31 92 TRP A CA 1
ATOM 685 C C . TRP A 1 92 ? -14.902 -2.039 9.913 1.00 93.31 92 TRP A C 1
ATOM 687 O O . TRP A 1 92 ? -14.962 -1.901 11.135 1.00 93.31 92 TRP A O 1
ATOM 697 N N . HIS A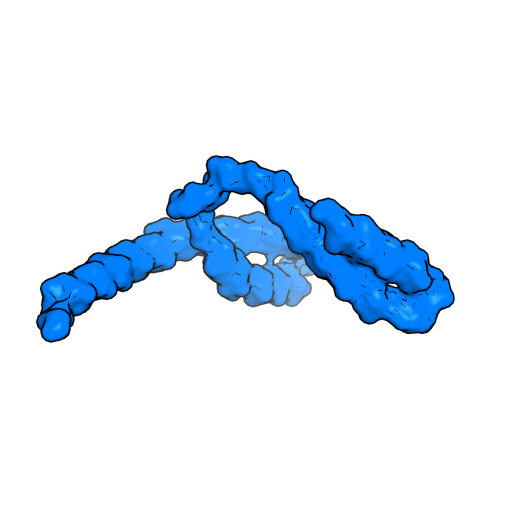 1 93 ? -16.003 -2.133 9.163 1.00 92.75 93 HIS A N 1
ATOM 698 C CA . HIS A 1 93 ? -17.344 -1.957 9.723 1.00 92.75 93 HIS A CA 1
ATOM 699 C C . HIS A 1 93 ? -17.776 -3.109 10.631 1.00 92.75 93 HIS A C 1
ATOM 701 O O . HIS A 1 93 ? -18.410 -2.854 11.659 1.00 92.75 93 HIS A O 1
ATOM 707 N N . TRP A 1 94 ? -17.460 -4.351 10.260 1.00 94.50 94 TRP A N 1
ATOM 708 C CA . TRP A 1 94 ? -17.996 -5.537 10.932 1.00 94.50 94 TRP A CA 1
ATOM 709 C C . TRP A 1 94 ? -17.039 -6.191 11.924 1.00 94.50 94 TRP A C 1
ATOM 711 O O . TRP A 1 94 ? -17.506 -6.855 12.846 1.00 94.50 94 TRP A O 1
ATOM 721 N N . VAL A 1 95 ? -15.728 -5.992 11.781 1.00 93.81 95 VAL A N 1
ATOM 722 C CA . VAL A 1 95 ? -14.717 -6.677 12.597 1.00 93.81 95 VAL A CA 1
ATOM 723 C C . VAL A 1 95 ? -13.870 -5.677 13.374 1.00 93.81 95 VAL A C 1
ATOM 725 O O . VAL A 1 95 ? -13.911 -5.660 14.605 1.00 93.81 95 VAL A O 1
ATOM 728 N N . GLU A 1 96 ? -13.140 -4.803 12.681 1.00 91.50 96 GLU A N 1
ATOM 729 C CA . GLU A 1 96 ? -12.094 -3.985 13.307 1.00 91.50 96 GLU A CA 1
ATOM 730 C C . GLU A 1 96 ? -12.680 -2.908 14.220 1.00 91.50 96 GLU A C 1
ATOM 732 O O . GLU A 1 96 ? -12.312 -2.822 15.393 1.00 91.50 96 GLU A O 1
ATOM 737 N N . LYS A 1 97 ? -13.649 -2.117 13.742 1.00 90.94 97 LYS A N 1
ATOM 738 C CA . LYS A 1 97 ? -14.265 -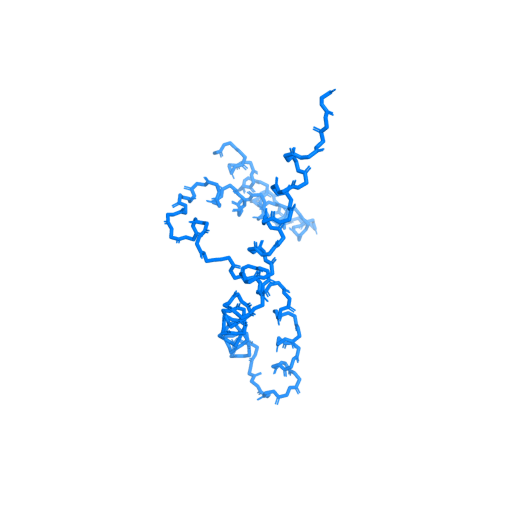1.055 14.550 1.00 90.94 97 LYS A CA 1
ATOM 739 C C . LYS A 1 97 ? -14.970 -1.605 15.802 1.00 90.94 97 LYS A C 1
ATOM 741 O O . LYS A 1 97 ? -14.758 -1.036 16.879 1.00 90.94 97 LYS A O 1
ATOM 746 N N . PRO A 1 98 ? -15.779 -2.686 15.743 1.00 91.94 98 PRO A N 1
ATOM 747 C CA . PRO A 1 98 ? -16.334 -3.310 16.947 1.00 91.94 98 PRO A CA 1
ATOM 748 C C . PRO A 1 98 ? -15.261 -3.830 17.914 1.00 91.94 98 PRO A C 1
ATOM 750 O O . PRO A 1 98 ? -15.351 -3.563 19.116 1.00 91.94 98 PRO A O 1
ATOM 753 N N . ALA A 1 99 ? -14.230 -4.514 17.406 1.00 91.94 99 ALA A N 1
ATOM 754 C CA . ALA A 1 99 ? -13.154 -5.070 18.226 1.00 91.94 99 ALA A CA 1
ATOM 755 C C . ALA A 1 99 ? -12.335 -3.976 18.931 1.00 91.94 99 ALA A C 1
ATOM 757 O O . ALA A 1 99 ? -12.091 -4.059 20.138 1.00 91.94 99 ALA A O 1
ATOM 758 N N . LEU A 1 100 ? -11.981 -2.906 18.214 1.00 89.25 100 LEU A N 1
ATOM 759 C CA . LEU A 1 100 ? -11.289 -1.746 18.776 1.00 89.25 100 LEU A CA 1
ATOM 760 C C . LEU A 1 100 ? -12.139 -1.062 19.847 1.00 89.25 100 LEU A C 1
ATOM 762 O O . LEU A 1 100 ? -11.643 -0.764 20.931 1.00 89.25 100 LEU A O 1
ATOM 766 N N . ASN A 1 101 ? -13.433 -0.847 19.596 1.00 90.38 101 ASN A N 1
ATOM 767 C CA . ASN A 1 101 ? -14.331 -0.253 20.589 1.00 90.38 101 ASN A CA 1
ATOM 768 C C . ASN A 1 101 ? -14.436 -1.105 21.861 1.00 90.38 101 ASN A C 1
ATOM 770 O O . ASN A 1 101 ? -14.461 -0.561 22.968 1.00 90.38 101 ASN A O 1
ATOM 774 N N . TYR A 1 102 ? -14.476 -2.430 21.718 1.00 93.12 102 TYR A N 1
ATOM 775 C CA . TYR A 1 102 ? -14.470 -3.353 22.848 1.00 93.12 102 TYR A CA 1
ATOM 776 C C . TYR A 1 102 ? -13.164 -3.266 23.650 1.00 93.12 102 TYR A C 1
ATOM 778 O O . TYR A 1 102 ? -13.194 -3.122 24.877 1.00 93.12 102 TYR A O 1
ATOM 786 N N . MET A 1 103 ? -12.019 -3.286 22.963 1.00 90.19 103 MET A N 1
ATOM 787 C CA . MET A 1 103 ? -10.704 -3.205 23.598 1.00 90.19 103 MET A CA 1
ATOM 788 C C . MET A 1 103 ? -10.499 -1.864 24.315 1.00 90.19 103 MET A C 1
ATOM 790 O O . MET A 1 103 ? -10.131 -1.852 25.488 1.00 90.19 103 MET A O 1
ATOM 794 N N . HIS A 1 104 ? -10.817 -0.735 23.672 1.00 89.00 104 HIS A N 1
ATOM 795 C CA . HIS A 1 104 ? -10.687 0.594 24.278 1.00 89.00 104 HIS A CA 1
ATOM 796 C C . HIS A 1 104 ? -11.504 0.733 25.572 1.00 89.00 104 HIS A C 1
ATOM 798 O O . HIS A 1 104 ? -11.023 1.313 26.549 1.00 89.00 104 HIS A O 1
ATOM 804 N N . ARG A 1 105 ? -12.719 0.163 25.617 1.00 88.75 105 ARG A N 1
ATOM 805 C CA . ARG A 1 105 ? -13.546 0.139 26.837 1.00 88.75 105 ARG A CA 1
ATOM 806 C C . ARG A 1 105 ? -12.883 -0.663 27.958 1.00 88.75 105 ARG A C 1
ATOM 808 O O . ARG A 1 105 ? -12.833 -0.186 29.091 1.00 88.75 105 ARG A O 1
ATOM 815 N N . ARG A 1 106 ? -12.338 -1.846 27.652 1.00 88.94 106 ARG A N 1
ATOM 816 C CA . ARG A 1 106 ? -11.624 -2.684 28.633 1.00 88.94 106 ARG A CA 1
ATOM 817 C C . ARG A 1 106 ? -10.364 -2.013 29.171 1.00 88.94 106 ARG A C 1
ATOM 819 O O . ARG A 1 106 ? -10.158 -2.015 30.381 1.00 88.94 106 ARG A O 1
ATOM 826 N N . THR A 1 107 ? -9.546 -1.421 28.304 1.00 89.06 107 THR A N 1
ATOM 827 C CA . THR A 1 107 ? -8.313 -0.738 28.720 1.00 89.06 107 THR A CA 1
ATOM 828 C C . THR A 1 107 ? -8.618 0.441 29.638 1.00 89.06 107 THR A C 1
ATOM 830 O O . THR A 1 107 ? -7.989 0.576 30.685 1.00 89.06 107 THR A O 1
ATOM 833 N N . ARG A 1 108 ? -9.638 1.248 29.310 1.00 82.94 108 ARG A N 1
ATOM 834 C CA . ARG A 1 108 ? -10.063 2.366 30.166 1.00 82.94 108 ARG A CA 1
ATOM 835 C C . ARG A 1 108 ? -10.542 1.885 31.542 1.00 82.94 108 ARG A C 1
ATOM 837 O O . ARG A 1 108 ? -10.166 2.482 32.541 1.00 82.94 108 ARG A O 1
ATOM 844 N N . SER A 1 109 ? -11.306 0.791 31.599 1.00 80.81 109 SER A N 1
ATOM 845 C CA . SER A 1 109 ? -11.758 0.191 32.864 1.00 80.81 109 SER A CA 1
ATOM 846 C C . SER A 1 109 ? -10.604 -0.336 33.726 1.00 80.81 109 SER A C 1
ATOM 848 O O . SER A 1 109 ? -10.635 -0.156 34.939 1.00 80.81 109 SER A O 1
ATOM 850 N N . ARG A 1 110 ? -9.572 -0.942 33.125 1.00 77.62 110 ARG A N 1
ATOM 851 C CA . ARG A 1 110 ? -8.396 -1.428 33.869 1.00 77.62 110 ARG A CA 1
ATOM 852 C C . ARG A 1 110 ? -7.578 -0.292 34.477 1.00 77.62 110 ARG A C 1
ATOM 854 O O . ARG A 1 110 ? -7.163 -0.392 35.625 1.00 77.62 110 ARG A O 1
ATOM 861 N N . LEU A 1 111 ? -7.381 0.793 33.727 1.00 80.44 111 LEU A N 1
ATOM 862 C CA . LEU A 1 111 ? -6.632 1.962 34.198 1.00 80.44 111 LEU A CA 1
ATOM 863 C C . LEU A 1 111 ? -7.326 2.679 35.365 1.00 80.44 111 LEU A C 1
ATOM 865 O O . LEU A 1 111 ? -6.645 3.238 36.213 1.00 80.44 111 LEU A O 1
ATOM 869 N N . SER A 1 112 ? -8.660 2.632 35.450 1.00 76.50 112 SER A N 1
ATOM 870 C CA . SER A 1 112 ? -9.400 3.196 36.590 1.00 76.50 112 SER A CA 1
ATOM 871 C C . SER A 1 112 ? -9.339 2.354 37.871 1.00 76.50 112 SER A C 1
ATOM 873 O O . SER A 1 112 ? -9.755 2.833 38.918 1.00 76.50 112 SER A O 1
ATOM 875 N N . THR A 1 113 ? -8.866 1.105 37.802 1.00 73.81 113 THR A N 1
ATOM 876 C CA . THR A 1 113 ? -8.873 0.158 38.935 1.00 73.81 113 THR A CA 1
ATOM 877 C C . THR A 1 113 ? -7.492 -0.129 39.527 1.00 73.81 113 THR A C 1
ATOM 879 O O . THR A 1 113 ? -7.411 -0.843 40.521 1.00 73.81 113 THR A O 1
ATOM 882 N N . THR A 1 114 ? -6.411 0.398 38.946 1.00 63.00 114 THR A N 1
ATOM 883 C CA . THR A 1 114 ? -5.057 0.268 39.509 1.00 63.00 114 THR A CA 1
ATOM 884 C C . THR A 1 114 ? -4.861 1.327 40.604 1.00 63.00 114 THR A C 1
ATOM 886 O O . THR A 1 114 ? -4.904 2.513 40.273 1.00 63.00 114 THR A O 1
ATOM 889 N N . PRO A 1 115 ? -4.680 0.957 41.888 1.00 59.97 115 PRO A N 1
ATOM 890 C CA . PRO A 1 115 ? -4.344 1.924 42.932 1.00 59.97 115 PRO A CA 1
ATOM 891 C C . PRO A 1 115 ? -2.930 2.484 42.698 1.00 59.97 115 PRO A C 1
ATOM 893 O O . PRO A 1 115 ? -2.062 1.761 42.205 1.00 59.97 115 PRO A O 1
ATOM 896 N N . ALA A 1 116 ? -2.755 3.777 42.989 1.00 65.06 116 ALA A N 1
ATOM 897 C CA . ALA A 1 116 ? -1.512 4.534 42.802 1.00 65.06 116 ALA A CA 1
ATOM 898 C C . ALA A 1 116 ? -0.376 4.069 43.724 1.00 65.06 116 ALA A C 1
ATOM 900 O O . ALA A 1 116 ? -0.684 3.638 44.859 1.00 65.06 116 ALA A O 1
#

Secondary struc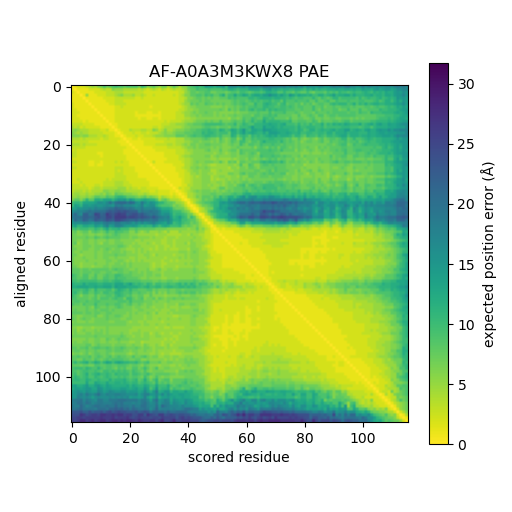ture (DSSP, 8-state):
-HHHHHHHHHHHHHTTSTTHHHHHHHHHHHHHHHHHHHS---SSTTT--THHHHHHHHHHHHHHHHHHS---HHHHHHHHHHHHHHHHHHHIIIIIHHHHHHHHHHHHHHHTTS--

pLDDT: mean 89.8, std 10.2, range [58.5, 97.88]

Nearest PDB structures (foldseek):
  8b6h-assembly1_EG  TM=6.171E-01  e=8.564E+00  Tetrahymena thermophila SB210

Solvent-accessible surface area (backbone atoms only — not comparable to full-atom values): 6428 Å² total; per-res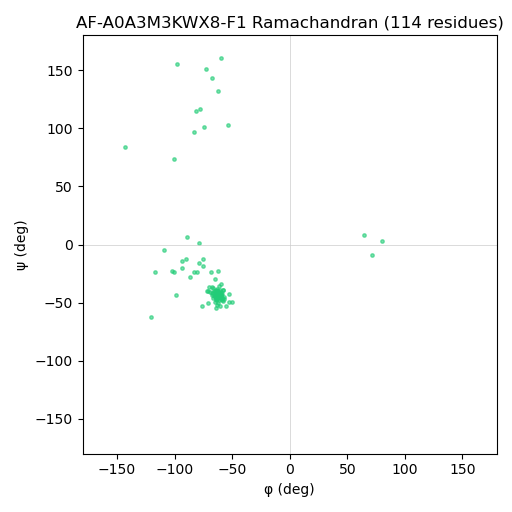idue (Å²): 107,69,65,34,55,51,16,51,49,39,31,62,71,21,60,96,47,96,54,24,72,61,43,28,50,54,13,49,54,47,32,51,52,45,53,54,73,71,53,82,72,80,83,58,68,89,80,63,76,34,61,63,34,34,65,71,37,43,60,63,46,39,51,48,30,70,75,69,62,80,52,55,73,69,56,27,49,54,51,28,53,55,51,24,53,52,53,7,49,52,38,28,70,72,45,49,51,55,51,50,55,53,49,55,52,52,53,55,57,52,65,76,68,60,82,132

Sequence (116 aa):
MLVGMLSLALILASLGTEWVMVLASVGVSLLVLVVGTLLNDRIIKSRFDISYGMYLYAFPVQQLMINLSGLSFYASMLASVAVVIVLATLSWHWVEKPALNYMHRRTRSRLSTTPA